Protein AF-A0A165P563-F1 (afdb_monomer)

pLDDT: mean 86.18, std 9.1, range [49.78, 94.19]

Foldseek 3Di:
DDPVVVVLVVVLVVLLVVLLVVLLVVCLVCVVDPVLVVLVVVLVVVLVVCVVVVVVSVNVSSVSSSVSSNVSNVVSNVVVVVVVVVVVVVVVVD

Structure (mmCIF, N/CA/C/O backbone):
data_AF-A0A165P563-F1
#
_entry.id   AF-A0A165P563-F1
#
loop_
_atom_site.group_PDB
_atom_site.id
_atom_site.type_symbol
_atom_site.label_atom_id
_atom_site.label_alt_id
_atom_site.label_comp_id
_atom_site.label_asym_id
_atom_site.label_entity_id
_atom_site.label_seq_id
_atom_site.pdbx_PDB_ins_code
_atom_site.Cartn_x
_atom_site.Cartn_y
_atom_site.Cartn_z
_atom_site.occupancy
_atom_site.B_iso_or_equiv
_atom_site.auth_seq_id
_atom_site.auth_comp_id
_atom_site.auth_asym_id
_atom_site.auth_atom_id
_atom_site.pdbx_PDB_model_num
ATOM 1 N N . MET A 1 1 ? 29.588 -2.756 -7.504 1.00 50.03 1 MET A N 1
ATOM 2 C CA . MET A 1 1 ? 28.143 -2.459 -7.406 1.00 50.03 1 MET A CA 1
ATOM 3 C C . MET A 1 1 ? 27.916 -1.176 -8.169 1.00 50.03 1 MET A C 1
ATOM 5 O O . MET A 1 1 ? 28.605 -0.197 -7.898 1.00 50.03 1 MET A O 1
ATOM 9 N N . SER A 1 2 ? 27.146 -1.252 -9.250 1.00 49.78 2 SER A N 1
ATOM 10 C CA . SER A 1 2 ? 27.127 -0.210 -10.282 1.00 49.78 2 SER A CA 1
ATOM 11 C C . SER A 1 2 ? 26.325 1.005 -9.807 1.00 49.78 2 SER A C 1
ATOM 13 O O . SER A 1 2 ? 25.353 0.866 -9.068 1.00 49.78 2 SER A O 1
ATOM 15 N N . SER A 1 3 ? 26.725 2.204 -10.226 1.00 65.06 3 SER A N 1
ATOM 16 C CA . SER A 1 3 ? 26.111 3.486 -9.844 1.00 65.06 3 SER A CA 1
ATOM 17 C C . SER A 1 3 ? 24.588 3.554 -10.053 1.00 65.06 3 SER A C 1
ATOM 19 O O . SER A 1 3 ? 23.923 4.327 -9.370 1.00 65.06 3 SER A O 1
ATOM 21 N N . MET A 1 4 ? 24.017 2.724 -10.933 1.00 61.88 4 MET A N 1
ATOM 22 C CA . MET A 1 4 ? 22.570 2.637 -11.162 1.00 61.88 4 MET A CA 1
ATOM 23 C C . MET A 1 4 ? 21.791 2.016 -9.993 1.00 61.88 4 MET A C 1
ATOM 25 O O . MET A 1 4 ? 20.704 2.492 -9.681 1.00 61.88 4 MET A O 1
ATOM 29 N N . GLU A 1 5 ? 22.328 1.000 -9.312 1.00 66.12 5 GLU A N 1
ATOM 30 C CA . GLU A 1 5 ? 21.622 0.297 -8.222 1.00 66.12 5 GLU A CA 1
ATOM 31 C C . GLU A 1 5 ? 21.455 1.191 -6.985 1.00 66.12 5 GLU A C 1
ATOM 33 O O . GLU A 1 5 ? 20.414 1.187 -6.327 1.00 66.12 5 GLU A O 1
ATOM 38 N N . PHE A 1 6 ? 22.471 2.010 -6.700 1.00 68.19 6 PHE A N 1
ATOM 39 C CA . PHE A 1 6 ? 22.466 2.951 -5.582 1.00 68.19 6 PHE A CA 1
ATOM 40 C C . PHE A 1 6 ? 21.459 4.090 -5.793 1.00 68.19 6 PHE A C 1
ATOM 42 O O . PHE A 1 6 ? 20.721 4.455 -4.878 1.00 68.19 6 PHE A O 1
ATOM 49 N N . VAL A 1 7 ? 21.376 4.610 -7.020 1.00 70.69 7 VAL A N 1
ATOM 50 C CA . VAL A 1 7 ? 20.378 5.618 -7.405 1.00 70.69 7 VAL A CA 1
ATOM 51 C C . VAL A 1 7 ? 18.965 5.033 -7.317 1.00 70.69 7 VAL A C 1
ATOM 53 O O . VAL A 1 7 ? 18.065 5.683 -6.789 1.00 70.69 7 VAL A O 1
ATOM 56 N N . LEU A 1 8 ? 18.774 3.781 -7.744 1.00 68.94 8 LEU A N 1
ATOM 57 C CA . LEU A 1 8 ? 17.485 3.093 -7.650 1.00 68.94 8 LEU A CA 1
ATOM 58 C C . LEU A 1 8 ? 17.024 2.920 -6.191 1.00 68.94 8 LEU A C 1
ATOM 60 O O . LEU A 1 8 ? 15.862 3.177 -5.877 1.00 68.94 8 LEU A O 1
ATOM 64 N N . MET A 1 9 ? 17.935 2.542 -5.285 1.00 68.56 9 MET A N 1
ATOM 65 C CA . MET A 1 9 ? 17.640 2.451 -3.847 1.00 68.56 9 MET A CA 1
ATOM 66 C C . MET A 1 9 ? 17.254 3.804 -3.236 1.00 68.56 9 MET A C 1
ATOM 68 O O . MET A 1 9 ? 16.326 3.865 -2.427 1.00 68.56 9 MET A O 1
ATOM 72 N N . LEU A 1 10 ? 17.924 4.885 -3.644 1.00 75.38 10 LEU A N 1
ATOM 73 C CA . LEU A 1 10 ? 17.618 6.247 -3.199 1.00 75.38 10 LEU A CA 1
ATOM 74 C C . LEU A 1 10 ? 16.206 6.697 -3.598 1.00 75.38 10 LEU A C 1
ATOM 76 O O . LEU A 1 10 ? 15.561 7.399 -2.823 1.00 75.38 10 LEU A O 1
ATOM 80 N N . TYR A 1 11 ? 15.704 6.269 -4.761 1.00 77.31 11 TYR A N 1
ATOM 81 C CA . TYR A 1 11 ? 14.329 6.553 -5.191 1.00 77.31 11 TYR A CA 1
ATOM 82 C C . TYR A 1 11 ? 13.289 5.607 -4.587 1.00 77.31 11 TYR A C 1
ATOM 84 O O . TYR A 1 11 ? 12.153 6.023 -4.352 1.00 77.31 11 TYR A O 1
ATOM 92 N N . LEU A 1 12 ? 13.656 4.358 -4.298 1.00 81.88 12 LEU A N 1
ATOM 93 C CA . LEU A 1 12 ? 12.733 3.361 -3.755 1.00 81.88 12 LEU A CA 1
ATOM 94 C C . LEU A 1 12 ? 12.173 3.785 -2.389 1.00 81.88 12 LEU A C 1
ATOM 96 O O . LEU A 1 12 ? 10.975 3.668 -2.141 1.00 81.88 12 LEU A O 1
ATOM 100 N N . LEU A 1 13 ? 13.029 4.300 -1.506 1.00 83.12 13 LEU A N 1
ATOM 101 C CA . LEU A 1 13 ? 12.650 4.657 -0.139 1.00 83.12 13 LEU A CA 1
ATOM 102 C C . LEU A 1 13 ? 11.566 5.759 -0.058 1.00 83.12 13 LEU A C 1
ATOM 104 O O . LEU A 1 13 ? 10.549 5.521 0.599 1.00 83.12 13 LEU A O 1
ATOM 108 N N . PRO A 1 14 ? 11.692 6.922 -0.734 1.00 86.31 14 PRO A N 1
ATOM 109 C CA . PRO A 1 14 ? 10.640 7.938 -0.735 1.00 86.31 14 PRO A CA 1
ATOM 110 C C . PRO A 1 14 ? 9.355 7.456 -1.421 1.00 86.31 14 PRO A C 1
ATOM 112 O O . PRO A 1 14 ? 8.267 7.746 -0.928 1.00 86.31 14 PRO A O 1
ATOM 115 N N . LEU A 1 15 ? 9.453 6.668 -2.498 1.00 86.62 15 LEU A N 1
ATOM 116 C CA . LEU A 1 15 ? 8.287 6.066 -3.157 1.00 86.62 15 LEU A CA 1
ATOM 117 C C . LEU A 1 15 ? 7.512 5.141 -2.212 1.00 86.62 15 LEU A C 1
ATOM 119 O O . LEU A 1 15 ? 6.291 5.262 -2.087 1.00 86.62 15 LEU A O 1
ATOM 123 N N . CYS A 1 16 ? 8.219 4.266 -1.497 1.00 88.44 16 CYS A N 1
ATOM 124 C CA . CYS A 1 16 ? 7.622 3.38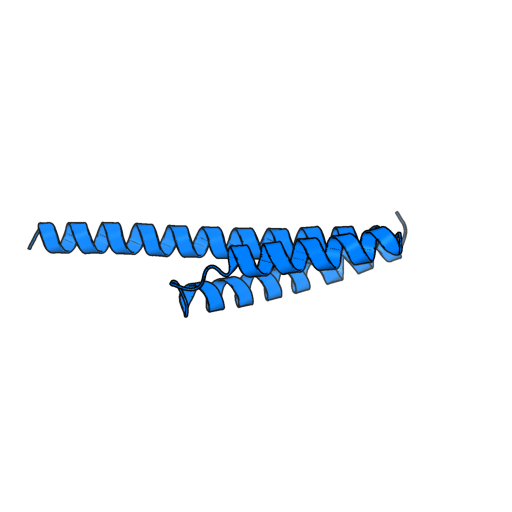1 -0.505 1.00 88.44 16 CYS A CA 1
ATOM 125 C C . CYS A 1 16 ? 6.965 4.162 0.639 1.00 88.44 16 CYS A C 1
ATOM 127 O O . CYS A 1 16 ? 5.872 3.781 1.055 1.00 88.44 16 CYS A O 1
ATOM 129 N N . LEU A 1 17 ? 7.586 5.246 1.122 1.00 89.81 17 LEU A N 1
ATOM 130 C CA . LEU A 1 17 ? 7.022 6.103 2.174 1.00 89.81 17 LEU A CA 1
ATOM 131 C C . LEU A 1 17 ? 5.742 6.812 1.722 1.00 89.81 17 LEU A C 1
ATOM 133 O O . LEU A 1 17 ? 4.761 6.832 2.466 1.00 89.81 17 LEU A O 1
ATOM 137 N N . ILE A 1 18 ? 5.724 7.355 0.503 1.00 90.69 18 ILE A N 1
ATOM 138 C CA . ILE A 1 18 ? 4.539 8.013 -0.061 1.00 90.69 18 ILE A CA 1
ATOM 139 C C . ILE A 1 18 ? 3.402 7.000 -0.212 1.00 90.69 18 ILE A C 1
ATOM 141 O O . ILE A 1 18 ? 2.294 7.251 0.263 1.00 90.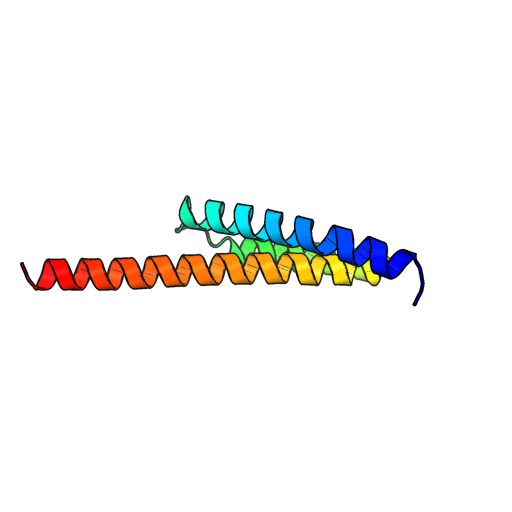69 18 ILE A O 1
ATOM 145 N N . ALA A 1 19 ? 3.670 5.838 -0.814 1.00 88.69 19 ALA A N 1
ATOM 146 C CA . ALA A 1 19 ? 2.665 4.790 -0.976 1.00 88.69 19 ALA A CA 1
ATOM 147 C C . ALA A 1 19 ? 2.134 4.295 0.378 1.00 88.69 19 ALA A C 1
ATOM 149 O O . ALA A 1 19 ? 0.924 4.120 0.538 1.00 88.69 19 ALA A O 1
ATOM 150 N N . PHE A 1 20 ? 3.019 4.141 1.367 1.00 92.12 20 PHE A N 1
ATOM 151 C CA . PHE A 1 20 ? 2.663 3.765 2.731 1.00 92.12 20 PHE A CA 1
ATOM 152 C C . PHE A 1 20 ? 1.722 4.795 3.371 1.00 92.12 20 PHE A C 1
ATOM 154 O O . PHE A 1 20 ? 0.652 4.425 3.858 1.00 92.12 20 PHE A O 1
ATOM 161 N N . LEU A 1 21 ? 2.080 6.082 3.340 1.00 92.94 21 LEU A N 1
ATOM 162 C CA . LEU A 1 21 ? 1.276 7.165 3.914 1.00 92.94 21 LEU A CA 1
ATOM 163 C C . LEU A 1 21 ? -0.078 7.302 3.215 1.00 9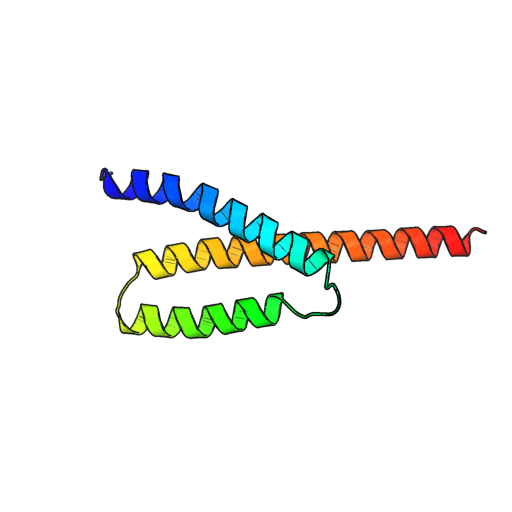2.94 21 LEU A C 1
ATOM 165 O O . LEU A 1 21 ? -1.111 7.297 3.881 1.00 92.94 21 LEU A O 1
ATOM 169 N N . VAL A 1 22 ? -0.092 7.374 1.882 1.00 92.88 22 VAL A N 1
ATOM 170 C CA . VAL A 1 22 ? -1.324 7.572 1.104 1.00 92.88 22 VAL A CA 1
ATOM 171 C C . VAL A 1 22 ? -2.285 6.400 1.298 1.00 92.88 22 VAL A C 1
ATOM 173 O O . VAL A 1 22 ? -3.459 6.620 1.596 1.00 92.88 22 VAL A O 1
ATOM 176 N N . CYS A 1 23 ? -1.806 5.156 1.200 1.00 92.62 23 CYS A N 1
ATOM 177 C CA . CYS A 1 23 ? -2.665 3.984 1.386 1.00 92.62 23 CYS A CA 1
ATOM 178 C C . CYS A 1 23 ? -3.165 3.862 2.830 1.00 92.62 23 CYS A C 1
ATOM 180 O O . CYS A 1 23 ? -4.323 3.503 3.043 1.00 92.62 23 CYS A O 1
ATOM 182 N N . GLY A 1 24 ? -2.327 4.203 3.814 1.00 89.31 24 GLY A N 1
ATOM 183 C CA . GLY A 1 24 ? -2.712 4.211 5.225 1.00 89.31 24 GLY A CA 1
ATOM 184 C C . GLY A 1 24 ? -3.800 5.241 5.521 1.00 89.31 24 GLY A C 1
ATOM 185 O O . GLY A 1 24 ? -4.829 4.905 6.107 1.00 89.31 24 GLY A O 1
ATOM 186 N N . VAL A 1 25 ? -3.622 6.478 5.048 1.00 91.88 25 VAL A N 1
ATOM 187 C CA . VAL A 1 25 ? -4.613 7.556 5.201 1.00 91.88 25 VAL A CA 1
ATOM 188 C C . VAL A 1 25 ? -5.920 7.200 4.496 1.00 91.88 25 VAL A C 1
ATOM 190 O O . VAL A 1 25 ? -6.990 7.343 5.086 1.00 91.88 25 VAL A O 1
ATOM 193 N N . LEU A 1 26 ? -5.861 6.674 3.269 1.00 92.38 26 LEU A N 1
ATOM 194 C CA . LEU A 1 26 ? -7.059 6.238 2.549 1.00 92.38 26 LEU A CA 1
ATOM 195 C C . LEU A 1 26 ? -7.792 5.110 3.282 1.00 92.38 26 LEU A C 1
ATOM 197 O O . LEU A 1 26 ? -9.018 5.153 3.386 1.00 92.38 26 LEU A O 1
ATOM 201 N N . GLN A 1 27 ? -7.069 4.133 3.834 1.00 92.31 27 GLN A N 1
ATOM 202 C CA . GLN A 1 27 ? -7.678 3.049 4.609 1.00 92.31 27 GLN A CA 1
ATOM 203 C C . GLN A 1 27 ? -8.293 3.546 5.919 1.00 92.31 27 GLN A C 1
ATOM 205 O O . GLN A 1 27 ? -9.315 3.010 6.352 1.00 92.31 27 GLN A O 1
ATOM 210 N N . TYR A 1 28 ? -7.691 4.562 6.538 1.00 91.00 28 TYR A N 1
ATOM 211 C CA . TYR A 1 28 ? -8.215 5.191 7.745 1.00 91.00 28 TYR A CA 1
ATOM 212 C C . TYR A 1 28 ? -9.503 5.977 7.464 1.00 91.00 28 TYR A C 1
ATOM 214 O O . TYR A 1 28 ? -10.482 5.820 8.190 1.00 91.00 28 TYR A O 1
ATOM 222 N N . LEU A 1 29 ? -9.529 6.768 6.385 1.00 91.31 29 LEU A N 1
ATOM 223 C CA . LEU A 1 29 ? -10.701 7.552 5.973 1.00 91.31 29 LEU A CA 1
ATOM 224 C C . LEU A 1 29 ? -11.847 6.670 5.461 1.00 91.31 29 LEU A C 1
ATOM 226 O O . LEU A 1 29 ? -13.016 6.949 5.729 1.00 91.31 29 LEU A O 1
ATOM 230 N N . PHE A 1 30 ? -11.527 5.584 4.756 1.00 90.00 30 PHE A N 1
ATOM 231 C CA . PHE A 1 30 ? -12.509 4.684 4.151 1.00 90.00 30 PHE A CA 1
ATOM 232 C C . PHE A 1 30 ? -12.354 3.239 4.651 1.00 90.00 30 PHE A C 1
ATOM 234 O O . PHE A 1 30 ? -12.099 2.324 3.863 1.00 90.00 30 PHE A O 1
ATOM 241 N N . PRO A 1 31 ? -12.598 2.968 5.947 1.00 83.56 31 PRO A N 1
ATOM 242 C CA . PRO A 1 31 ? -12.330 1.664 6.555 1.00 83.56 31 PRO A CA 1
ATOM 243 C C . PRO A 1 31 ? -13.248 0.543 6.047 1.00 83.56 31 PRO A C 1
ATOM 245 O O . PRO A 1 31 ? -12.987 -0.630 6.301 1.00 83.56 31 PRO A O 1
ATOM 248 N N . ARG A 1 32 ? -14.342 0.882 5.351 1.00 84.56 32 ARG A N 1
ATOM 249 C CA . ARG A 1 32 ? -15.243 -0.097 4.720 1.00 84.56 32 ARG A CA 1
ATOM 250 C C . ARG A 1 32 ? -14.750 -0.572 3.353 1.00 84.56 32 ARG A C 1
ATOM 252 O O . ARG A 1 32 ? -15.178 -1.633 2.903 1.00 84.56 32 ARG A O 1
ATOM 259 N N . ILE A 1 33 ? -13.880 0.191 2.690 1.00 88.19 33 ILE A N 1
ATOM 260 C CA . ILE A 1 33 ? -13.353 -0.181 1.378 1.00 88.19 33 ILE A CA 1
ATOM 261 C C . ILE A 1 33 ? -12.244 -1.213 1.582 1.00 88.19 33 ILE A C 1
ATOM 263 O O . ILE A 1 33 ? -11.322 -1.023 2.376 1.00 88.19 33 ILE A O 1
ATOM 267 N N . LYS A 1 34 ? -12.323 -2.319 0.838 1.00 87.81 34 LYS A N 1
ATOM 268 C CA . LYS A 1 34 ? -11.301 -3.372 0.821 1.00 87.81 34 LYS A CA 1
ATOM 269 C C . LYS A 1 34 ? -10.111 -2.940 -0.050 1.00 87.81 34 LYS A C 1
ATOM 271 O O . LYS A 1 34 ? -9.849 -3.568 -1.074 1.00 87.81 34 LYS A O 1
ATOM 276 N N . LEU A 1 35 ? -9.408 -1.863 0.324 1.00 88.56 35 LEU A N 1
ATOM 277 C CA . LEU A 1 35 ? -8.286 -1.311 -0.463 1.00 88.56 35 LEU A CA 1
ATOM 278 C C . LEU A 1 35 ? -7.190 -2.348 -0.722 1.00 88.56 35 LEU A C 1
ATOM 280 O O . LEU A 1 35 ? -6.611 -2.358 -1.803 1.00 88.56 35 LEU A O 1
ATOM 284 N N . TYR A 1 36 ? -6.967 -3.274 0.213 1.00 89.62 36 TYR A N 1
ATOM 285 C CA . TYR A 1 36 ? -6.032 -4.386 0.027 1.00 89.62 36 TYR A CA 1
ATOM 286 C C . TYR A 1 36 ? -6.379 -5.264 -1.192 1.00 89.62 36 TYR A C 1
ATOM 288 O O . TYR A 1 36 ? -5.474 -5.715 -1.887 1.00 89.62 36 TYR A O 1
ATOM 296 N N . LEU A 1 37 ? -7.668 -5.478 -1.502 1.00 90.94 37 LEU A N 1
ATOM 297 C CA . LEU A 1 37 ? -8.080 -6.225 -2.700 1.00 90.94 37 LEU A CA 1
ATOM 298 C C . LEU A 1 37 ? -7.843 -5.419 -3.974 1.00 90.94 37 LEU A C 1
ATOM 300 O O . LEU A 1 37 ? -7.449 -5.989 -4.986 1.00 90.94 37 LEU A O 1
ATOM 304 N N . ILE A 1 38 ? -8.073 -4.106 -3.921 1.00 91.38 38 ILE A N 1
ATOM 305 C CA . ILE A 1 38 ? -7.846 -3.212 -5.062 1.00 91.38 38 ILE A CA 1
ATOM 306 C C . ILE A 1 38 ? -6.354 -3.193 -5.40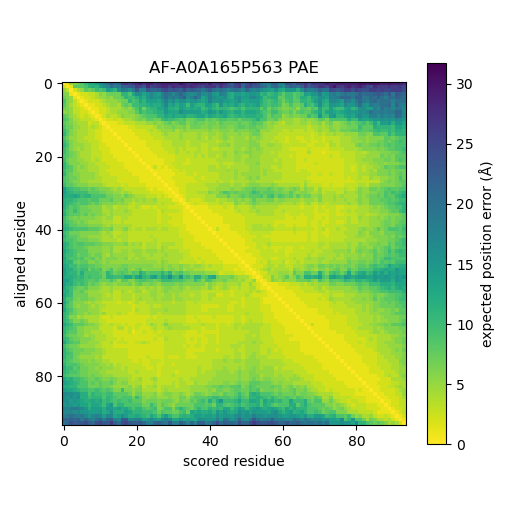5 1.00 91.38 38 ILE A C 1
ATOM 308 O O . ILE A 1 38 ? -5.987 -3.399 -6.558 1.00 91.38 38 ILE A O 1
ATOM 312 N N . ILE A 1 39 ? -5.492 -3.025 -4.398 1.00 91.56 39 ILE A N 1
ATOM 313 C CA . ILE A 1 39 ? -4.034 -3.035 -4.573 1.00 91.56 39 ILE A CA 1
ATOM 314 C C . ILE A 1 39 ? -3.558 -4.393 -5.079 1.00 91.56 39 ILE A C 1
ATOM 316 O O . ILE A 1 39 ? -2.761 -4.433 -6.010 1.00 91.56 39 ILE A O 1
ATOM 320 N N . LEU A 1 40 ? -4.074 -5.496 -4.530 1.00 91.44 40 LEU A N 1
ATOM 321 C CA . LEU A 1 40 ? -3.732 -6.836 -5.005 1.00 91.44 40 LEU A CA 1
ATOM 322 C C . LEU A 1 40 ? -4.148 -7.043 -6.470 1.00 91.44 40 LEU A C 1
ATOM 324 O O . LEU A 1 40 ? -3.367 -7.573 -7.257 1.00 91.44 40 LEU A O 1
ATOM 328 N N . GLY A 1 41 ? -5.343 -6.589 -6.857 1.00 91.75 41 GL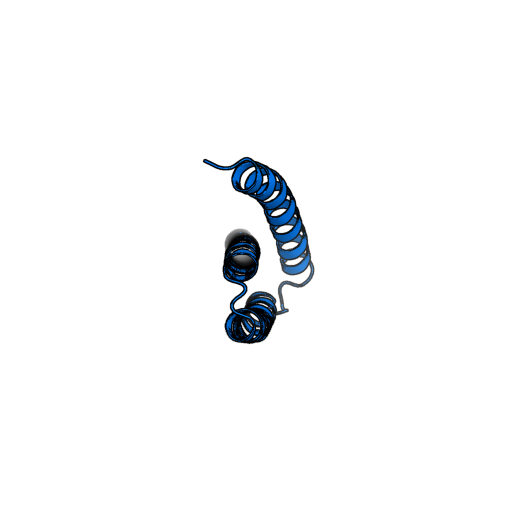Y A N 1
ATOM 329 C CA . GLY A 1 41 ? -5.819 -6.653 -8.239 1.00 91.75 41 GLY A CA 1
ATOM 330 C C . GLY A 1 41 ? -4.935 -5.853 -9.196 1.00 91.75 41 GLY A C 1
ATOM 331 O O . GLY A 1 41 ? -4.472 -6.389 -10.203 1.00 91.75 41 GLY A O 1
ATOM 332 N N . CYS A 1 42 ? -4.629 -4.599 -8.849 1.00 92.50 42 CYS A N 1
ATOM 333 C CA . CYS A 1 42 ? -3.707 -3.764 -9.619 1.00 92.50 42 CYS A CA 1
ATOM 334 C C . CYS A 1 42 ? -2.313 -4.398 -9.710 1.00 92.50 42 CYS A C 1
ATOM 336 O O . CYS A 1 42 ? -1.725 -4.430 -10.789 1.00 92.50 42 CYS A O 1
ATOM 338 N N . TYR A 1 43 ? -1.805 -4.951 -8.608 1.00 92.69 43 TYR A N 1
ATOM 339 C CA . TYR A 1 43 ? -0.510 -5.620 -8.572 1.00 92.69 43 TYR A CA 1
ATOM 340 C C . TYR A 1 43 ? -0.457 -6.805 -9.538 1.00 92.69 43 TYR A C 1
ATOM 342 O O . TYR A 1 43 ? 0.483 -6.896 -10.319 1.00 92.69 43 TYR A O 1
ATOM 350 N N . VAL A 1 44 ? -1.471 -7.676 -9.553 1.00 93.75 44 VAL A N 1
ATOM 351 C CA . VAL A 1 44 ? -1.505 -8.835 -10.462 1.00 93.75 44 VAL A CA 1
ATOM 352 C C . VAL A 1 44 ? -1.525 -8.393 -11.928 1.00 93.75 44 VAL A C 1
ATOM 354 O O . VAL A 1 44 ? -0.744 -8.910 -12.726 1.00 93.75 44 VAL A O 1
ATOM 357 N N . ILE A 1 45 ? -2.362 -7.412 -12.284 1.00 93.50 45 ILE A N 1
ATOM 358 C CA . ILE A 1 45 ? -2.477 -6.919 -13.668 1.00 93.50 45 ILE A CA 1
ATOM 359 C C . ILE A 1 45 ? -1.155 -6.302 -14.140 1.00 93.50 45 ILE A C 1
ATOM 361 O O . ILE A 1 45 ? -0.656 -6.643 -15.215 1.00 93.50 45 ILE A O 1
ATOM 365 N N . VAL A 1 46 ? -0.562 -5.417 -13.333 1.00 91.56 46 VAL A N 1
ATOM 366 C CA . VAL A 1 46 ? 0.694 -4.742 -13.690 1.00 91.56 46 VAL A CA 1
ATOM 367 C C . VAL A 1 46 ? 1.864 -5.732 -13.678 1.00 91.56 46 VAL A C 1
ATOM 369 O O . VAL A 1 46 ? 2.717 -5.679 -14.559 1.00 91.56 46 VAL A O 1
ATOM 372 N N . SER A 1 47 ? 1.877 -6.690 -12.748 1.00 90.00 47 SER A N 1
ATOM 373 C CA . SER A 1 47 ? 2.885 -7.753 -12.681 1.00 90.00 47 SER A CA 1
ATOM 374 C C . SER A 1 47 ? 2.883 -8.617 -13.946 1.00 90.00 47 SER A C 1
ATOM 376 O O . SER A 1 47 ? 3.942 -8.835 -14.531 1.00 90.00 47 SER A O 1
ATOM 378 N N . LEU A 1 48 ? 1.707 -9.028 -14.441 1.00 90.25 48 LEU A N 1
ATOM 379 C CA . LEU A 1 48 ? 1.587 -9.775 -15.702 1.00 90.25 48 LEU A CA 1
ATOM 380 C C . LEU A 1 48 ? 2.114 -8.973 -16.902 1.00 90.25 48 LEU A C 1
ATOM 382 O O . LEU A 1 48 ? 2.819 -9.520 -17.752 1.00 90.25 48 LEU A O 1
ATOM 386 N N . TYR A 1 49 ? 1.817 -7.673 -16.954 1.00 90.25 49 TYR A N 1
ATOM 387 C CA . TYR A 1 49 ? 2.309 -6.788 -18.011 1.00 90.25 49 TYR A CA 1
ATOM 388 C C . TYR A 1 49 ? 3.841 -6.644 -17.993 1.00 90.25 49 TYR A C 1
ATOM 390 O O . TYR A 1 49 ? 4.493 -6.756 -19.035 1.00 90.25 49 TYR A O 1
ATOM 398 N N . LEU A 1 50 ? 4.428 -6.430 -16.812 1.00 88.50 50 LEU A N 1
ATOM 399 C CA . LEU A 1 50 ? 5.878 -6.283 -16.652 1.00 88.50 50 LEU A CA 1
ATOM 400 C C . LEU A 1 50 ? 6.622 -7.592 -16.926 1.00 88.50 50 LEU A C 1
ATOM 402 O O . LEU A 1 50 ? 7.698 -7.570 -17.530 1.00 88.50 50 LEU A O 1
ATOM 406 N N . TRP A 1 51 ? 6.024 -8.727 -16.559 1.00 84.00 51 TRP A N 1
ATOM 407 C CA . TRP A 1 51 ? 6.559 -10.046 -16.884 1.00 84.00 51 TRP A CA 1
ATOM 408 C C . TRP A 1 51 ? 6.599 -10.267 -18.398 1.00 84.00 51 TRP A C 1
ATOM 410 O O . TRP A 1 51 ? 7.632 -10.672 -18.929 1.00 84.00 51 TRP A O 1
ATOM 420 N N . TYR A 1 52 ? 5.519 -9.935 -19.116 1.00 86.75 52 TYR A N 1
ATOM 421 C CA . TYR A 1 52 ? 5.474 -10.041 -20.580 1.00 86.75 52 TYR A CA 1
ATOM 422 C C . TYR A 1 52 ? 6.574 -9.210 -21.262 1.00 86.75 52 TYR A C 1
ATOM 424 O O . TYR A 1 52 ? 7.170 -9.640 -22.248 1.00 86.75 52 TYR A O 1
ATOM 432 N N . ARG A 1 53 ? 6.894 -8.033 -20.711 1.00 84.81 53 ARG A N 1
ATOM 433 C CA . ARG A 1 53 ? 7.971 -7.155 -21.199 1.00 84.81 53 ARG A CA 1
ATOM 434 C C . ARG A 1 53 ? 9.374 -7.545 -20.713 1.00 84.81 53 ARG A C 1
ATOM 436 O O . ARG A 1 53 ? 10.338 -6.942 -21.174 1.00 84.81 53 ARG A O 1
ATOM 443 N N . SER A 1 54 ? 9.507 -8.538 -19.827 1.00 84.31 54 SER A N 1
ATOM 444 C CA . SER A 1 54 ? 10.773 -8.937 -19.181 1.00 84.31 54 SER A CA 1
ATOM 445 C C . SER A 1 54 ? 11.457 -7.810 -18.385 1.00 84.31 54 SER A C 1
ATOM 447 O O . SER A 1 54 ? 12.680 -7.773 -18.250 1.00 84.31 54 SER A O 1
ATOM 449 N N . TRP A 1 55 ? 10.675 -6.878 -17.834 1.00 86.56 55 TRP A N 1
ATOM 450 C CA . TRP A 1 55 ? 11.178 -5.745 -17.047 1.00 86.56 55 TRP A CA 1
ATOM 451 C C . TRP A 1 55 ? 11.302 -6.120 -15.564 1.00 86.56 55 TRP A C 1
ATOM 453 O O . TRP A 1 55 ? 10.466 -5.772 -14.731 1.00 86.56 55 TRP A O 1
ATOM 463 N N . ILE A 1 56 ? 12.357 -6.874 -15.235 1.00 82.00 56 ILE A N 1
ATOM 464 C CA . ILE A 1 56 ? 12.570 -7.449 -13.893 1.00 82.00 56 ILE A CA 1
A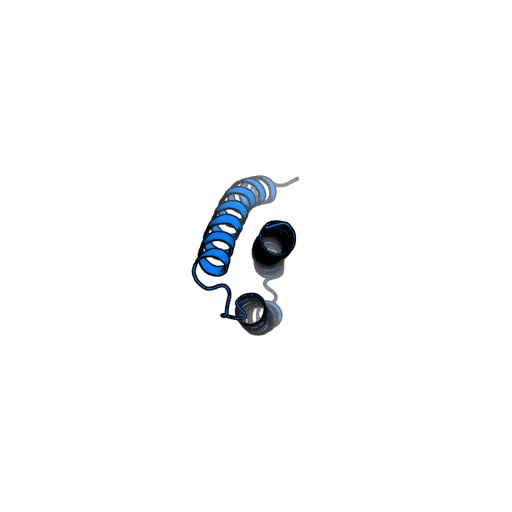TOM 465 C C . ILE A 1 56 ? 12.803 -6.383 -12.805 1.00 82.00 56 ILE A C 1
ATOM 467 O O . ILE A 1 56 ? 12.392 -6.553 -11.656 1.00 82.00 56 ILE A O 1
ATOM 471 N N . VAL A 1 57 ? 13.445 -5.266 -13.166 1.00 80.44 57 VAL A N 1
ATOM 472 C CA . VAL A 1 57 ? 13.766 -4.173 -12.236 1.00 80.44 57 VAL A CA 1
ATOM 473 C C . VAL A 1 57 ? 12.486 -3.451 -11.818 1.00 80.44 57 VAL A C 1
ATOM 475 O O . VAL A 1 57 ? 12.214 -3.338 -10.624 1.00 80.44 57 VAL A O 1
ATOM 478 N N . ASP A 1 58 ? 11.647 -3.061 -12.779 1.00 83.12 58 ASP A N 1
ATOM 479 C CA . ASP A 1 58 ? 10.350 -2.423 -12.520 1.00 83.12 58 ASP A CA 1
ATOM 480 C C . ASP A 1 58 ? 9.392 -3.339 -11.756 1.00 83.12 58 ASP A C 1
ATOM 482 O O . ASP A 1 58 ? 8.672 -2.891 -10.862 1.00 83.12 58 ASP A O 1
ATOM 486 N N . TRP A 1 59 ? 9.418 -4.641 -12.053 1.00 86.88 59 TRP A N 1
ATOM 487 C CA . TRP A 1 59 ? 8.640 -5.632 -11.312 1.00 86.88 59 TRP A CA 1
ATOM 488 C C . TRP A 1 59 ? 9.059 -5.710 -9.836 1.00 86.88 59 TRP A C 1
ATOM 490 O O . TRP A 1 59 ? 8.215 -5.773 -8.936 1.00 86.88 59 TRP A O 1
ATOM 500 N N . THR A 1 60 ? 10.365 -5.643 -9.573 1.00 84.69 60 THR A N 1
ATOM 501 C CA . THR A 1 60 ? 10.906 -5.632 -8.208 1.00 84.69 60 THR A CA 1
ATOM 502 C C . THR A 1 60 ? 10.491 -4.355 -7.471 1.00 84.69 60 THR A C 1
ATOM 504 O O . THR A 1 60 ? 9.999 -4.434 -6.344 1.00 84.69 60 THR A O 1
ATOM 507 N N . LEU A 1 61 ? 10.607 -3.187 -8.117 1.00 85.44 61 LEU A N 1
ATOM 508 C CA . LEU A 1 61 ? 10.156 -1.902 -7.565 1.00 85.44 61 LEU A CA 1
ATOM 509 C C . LEU A 1 61 ? 8.662 -1.938 -7.207 1.00 85.44 61 LEU A C 1
ATOM 511 O O . LEU A 1 61 ? 8.282 -1.579 -6.090 1.00 85.44 61 LEU A O 1
ATOM 515 N N . LEU A 1 62 ? 7.824 -2.432 -8.123 1.00 88.69 62 LEU A N 1
ATOM 516 C CA . LEU A 1 62 ? 6.386 -2.586 -7.908 1.00 88.69 62 LEU A CA 1
ATOM 517 C C . LEU A 1 62 ? 6.087 -3.484 -6.701 1.00 88.69 62 LEU A C 1
ATOM 519 O O . LEU A 1 62 ? 5.220 -3.156 -5.894 1.00 88.69 62 LEU A O 1
ATOM 523 N N . SER A 1 63 ? 6.813 -4.594 -6.563 1.00 89.81 63 SER A N 1
ATOM 524 C CA . SER A 1 63 ? 6.646 -5.548 -5.460 1.00 89.81 63 SER A CA 1
ATOM 525 C C . SER A 1 63 ? 6.949 -4.919 -4.100 1.00 89.81 63 SER A C 1
ATOM 527 O O . SER A 1 63 ? 6.178 -5.097 -3.155 1.00 89.81 63 SER A O 1
ATOM 529 N N . PHE A 1 64 ? 8.023 -4.131 -3.998 1.00 90.31 64 PHE A N 1
ATOM 530 C CA . PHE A 1 64 ? 8.360 -3.412 -2.766 1.00 90.31 64 PHE A CA 1
ATOM 531 C C . PHE A 1 64 ? 7.312 -2.353 -2.404 1.00 90.31 64 PHE A C 1
ATOM 533 O O . PHE A 1 64 ? 6.883 -2.289 -1.249 1.00 90.31 64 PHE A O 1
ATOM 540 N N . VAL A 1 65 ? 6.861 -1.562 -3.381 1.00 91.31 65 VAL A N 1
ATOM 541 C CA . VAL A 1 65 ? 5.854 -0.509 -3.168 1.00 91.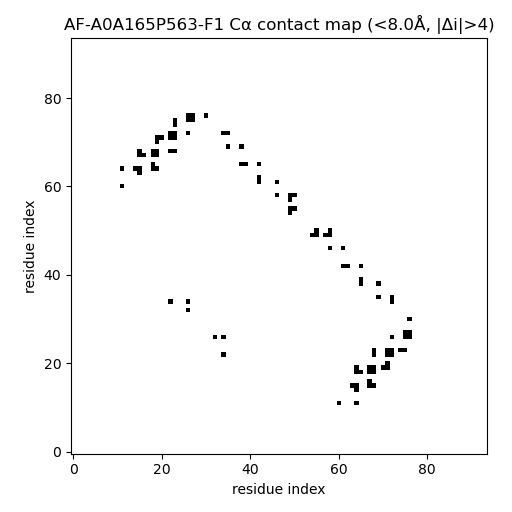31 65 VAL A CA 1
ATOM 542 C C . VAL A 1 65 ? 4.488 -1.104 -2.807 1.00 91.31 65 VAL A C 1
ATOM 544 O O . VAL A 1 65 ? 3.822 -0.633 -1.885 1.00 91.31 65 VAL A O 1
ATOM 547 N N . ALA A 1 66 ? 4.068 -2.172 -3.488 1.00 91.81 66 ALA A N 1
ATOM 548 C CA . ALA A 1 66 ? 2.834 -2.881 -3.158 1.00 91.81 66 ALA A CA 1
ATOM 549 C C . ALA A 1 66 ? 2.918 -3.522 -1.764 1.00 91.81 66 ALA A C 1
ATOM 551 O O . ALA A 1 66 ? 1.967 -3.442 -0.984 1.00 91.81 66 ALA A O 1
ATOM 552 N N . GLY A 1 67 ? 4.071 -4.104 -1.420 1.00 92.19 67 GLY A N 1
ATOM 553 C CA . GLY A 1 67 ? 4.335 -4.662 -0.098 1.00 92.19 67 GLY A CA 1
ATOM 554 C C . GLY A 1 67 ? 4.217 -3.619 1.014 1.00 92.19 67 GLY A C 1
ATOM 555 O O . GLY A 1 67 ? 3.505 -3.849 1.994 1.00 92.19 67 GLY A O 1
ATOM 556 N N . SER A 1 68 ? 4.842 -2.447 0.858 1.00 93.31 68 SER A N 1
ATOM 557 C CA . SER A 1 68 ? 4.755 -1.378 1.862 1.00 93.31 68 SER A CA 1
ATOM 558 C C . SER A 1 68 ? 3.324 -0.850 2.023 1.00 93.31 68 SER A C 1
ATOM 560 O O . SER A 1 68 ? 2.862 -0.662 3.152 1.00 93.31 68 SER A O 1
ATOM 562 N N . ALA A 1 69 ? 2.582 -0.691 0.924 1.00 92.19 69 ALA A N 1
ATOM 563 C CA . ALA A 1 69 ? 1.176 -0.290 0.956 1.00 92.19 69 ALA A CA 1
ATOM 564 C C . ALA A 1 69 ? 0.296 -1.308 1.707 1.00 92.19 69 ALA A C 1
ATOM 566 O O . ALA A 1 69 ? -0.533 -0.923 2.536 1.00 92.19 69 ALA A O 1
ATOM 567 N N . MET A 1 70 ? 0.511 -2.606 1.474 1.00 92.94 70 MET A N 1
ATOM 568 C CA . MET A 1 70 ? -0.203 -3.683 2.170 1.00 92.94 70 MET A CA 1
ATOM 569 C C . MET A 1 70 ? 0.094 -3.696 3.675 1.00 92.94 70 MET A C 1
ATOM 571 O O . MET A 1 70 ? -0.831 -3.859 4.474 1.00 92.94 70 MET A O 1
ATOM 575 N N . ILE A 1 71 ? 1.352 -3.470 4.074 1.00 94.19 71 ILE A N 1
ATOM 576 C CA . ILE A 1 71 ? 1.739 -3.353 5.490 1.00 94.19 71 ILE A CA 1
ATOM 577 C C . ILE A 1 71 ? 1.036 -2.156 6.142 1.00 94.19 71 ILE A C 1
ATOM 579 O O . ILE A 1 71 ? 0.483 -2.297 7.233 1.00 94.19 71 ILE A O 1
ATOM 583 N N . SER A 1 72 ? 1.000 -1.003 5.469 1.00 93.56 72 SER A N 1
ATOM 584 C CA . SER A 1 72 ? 0.301 0.191 5.965 1.00 93.56 72 SER A CA 1
ATOM 585 C C . SER A 1 72 ? -1.184 -0.078 6.222 1.00 93.56 72 SER A C 1
ATOM 587 O O . SER A 1 72 ? -1.706 0.194 7.305 1.00 93.56 72 SER A O 1
ATOM 589 N N . ILE A 1 73 ? -1.859 -0.706 5.257 1.00 92.31 73 ILE A N 1
ATOM 590 C CA . ILE A 1 73 ? -3.275 -1.070 5.371 1.00 92.31 73 ILE A CA 1
ATOM 591 C C . ILE A 1 73 ? -3.503 -2.049 6.526 1.00 92.31 73 ILE A C 1
ATOM 593 O O . ILE A 1 73 ? -4.439 -1.869 7.308 1.00 92.31 73 ILE A O 1
ATOM 597 N N . ALA A 1 74 ? -2.641 -3.057 6.674 1.00 91.56 74 ALA A N 1
ATOM 598 C CA . ALA A 1 74 ? -2.721 -4.013 7.773 1.00 91.56 74 ALA A CA 1
ATOM 599 C C . ALA A 1 74 ? -2.569 -3.335 9.146 1.00 91.56 74 ALA A C 1
ATOM 601 O O . ALA A 1 74 ? -3.360 -3.615 10.050 1.00 91.56 74 ALA A O 1
ATOM 602 N N . LEU A 1 75 ? -1.614 -2.409 9.289 1.00 94.06 75 LEU A N 1
ATOM 603 C CA . LEU A 1 75 ? -1.402 -1.640 10.519 1.00 94.06 75 LEU A CA 1
ATOM 604 C C . LEU A 1 75 ? -2.622 -0.787 10.876 1.00 94.06 75 LEU A C 1
ATOM 606 O O . LEU A 1 75 ? -3.071 -0.812 12.022 1.00 94.06 75 LEU A O 1
ATOM 610 N N . VAL A 1 76 ? -3.207 -0.088 9.900 1.00 92.75 76 VAL A N 1
ATOM 611 C CA . VAL A 1 76 ? -4.410 0.732 10.120 1.00 92.75 76 VAL A CA 1
ATOM 612 C C . VAL A 1 76 ? -5.612 -0.135 10.496 1.00 92.75 76 VAL A C 1
ATOM 614 O O . VAL A 1 76 ? -6.339 0.194 11.434 1.00 92.75 76 VAL A O 1
ATOM 617 N N . MET A 1 77 ? -5.818 -1.271 9.825 1.00 89.38 77 MET A N 1
ATOM 618 C CA . MET A 1 77 ? -6.897 -2.201 10.183 1.00 89.38 77 MET A CA 1
ATOM 619 C C . MET A 1 77 ? -6.728 -2.750 11.603 1.00 89.38 77 MET A C 1
ATOM 621 O O . MET A 1 77 ? -7.712 -2.851 12.343 1.00 89.38 77 MET A O 1
ATOM 625 N N . LEU A 1 78 ? -5.496 -3.076 12.000 1.00 92.06 78 LEU A N 1
ATOM 626 C CA . LEU A 1 78 ? -5.189 -3.536 13.352 1.00 92.06 78 LEU A CA 1
ATOM 627 C C . LEU A 1 78 ? -5.460 -2.436 14.381 1.00 92.06 78 LEU A C 1
ATOM 629 O O . LEU A 1 78 ? -6.155 -2.692 15.364 1.00 92.06 78 LEU A O 1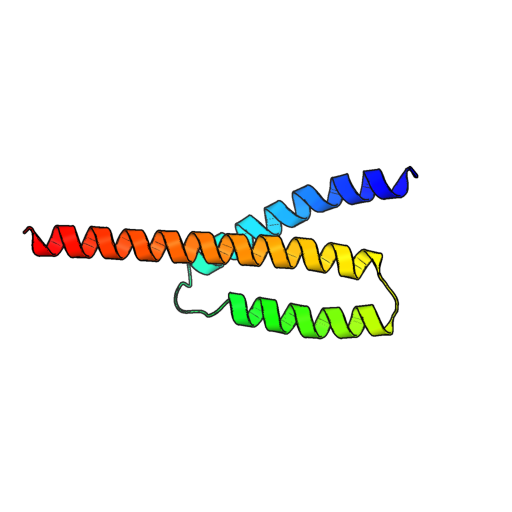
ATOM 633 N N . TYR A 1 79 ? -4.996 -1.213 14.124 1.00 92.25 79 TYR A N 1
ATOM 634 C CA . TYR A 1 79 ? -5.243 -0.054 14.980 1.00 92.25 79 TYR A CA 1
ATOM 635 C C . TYR A 1 79 ? -6.744 0.195 15.184 1.00 92.25 79 TYR A C 1
ATOM 637 O O . TYR A 1 79 ? -7.217 0.253 16.319 1.00 92.25 79 TYR A O 1
ATOM 645 N N . MET A 1 80 ? -7.521 0.233 14.098 1.00 88.50 80 MET A N 1
ATOM 646 C CA . MET A 1 80 ? -8.974 0.431 14.159 1.00 88.50 80 MET A CA 1
ATOM 647 C C . MET A 1 80 ? -9.686 -0.698 14.913 1.00 88.50 80 MET A C 1
ATOM 649 O O . MET A 1 80 ? -10.668 -0.456 15.617 1.00 88.50 80 MET A O 1
ATOM 653 N N . LYS A 1 81 ? -9.204 -1.941 14.789 1.00 89.75 81 LYS A N 1
ATOM 654 C CA . LYS A 1 81 ? -9.750 -3.083 15.532 1.00 89.75 81 LYS A CA 1
ATOM 655 C C . LYS A 1 81 ? -9.479 -2.950 17.029 1.00 89.75 81 LYS A C 1
ATOM 657 O O . LYS A 1 81 ? -10.396 -3.154 17.820 1.00 89.75 81 LYS A O 1
ATOM 662 N N . VAL A 1 82 ? -8.252 -2.598 17.413 1.00 92.12 82 VAL A N 1
ATOM 663 C CA . VAL A 1 82 ? -7.875 -2.370 18.818 1.00 92.12 82 VAL A CA 1
ATOM 664 C C . VAL A 1 82 ? -8.692 -1.231 19.418 1.00 92.12 82 VAL A C 1
ATOM 666 O O . VAL A 1 82 ? -9.251 -1.398 20.500 1.00 92.12 82 VAL A O 1
ATOM 669 N N . TYR A 1 83 ? -8.845 -0.128 18.686 1.00 89.56 83 TYR A N 1
ATOM 670 C CA . TYR A 1 83 ? -9.638 1.018 19.122 1.00 89.56 83 TYR A CA 1
ATOM 671 C C . TYR A 1 83 ? -11.092 0.632 19.432 1.00 89.56 83 TYR A C 1
ATOM 673 O O . TYR A 1 83 ? -11.580 0.899 20.526 1.00 89.56 83 TYR A O 1
ATOM 681 N N . ARG A 1 84 ? -11.761 -0.100 18.530 1.00 88.69 84 ARG A N 1
ATOM 682 C CA . ARG A 1 84 ? -13.143 -0.564 18.760 1.00 88.69 84 ARG A CA 1
ATOM 683 C C . ARG A 1 84 ? -13.266 -1.530 19.938 1.00 88.69 84 ARG A C 1
ATOM 685 O O . ARG A 1 84 ? -14.282 -1.524 20.624 1.00 88.69 84 ARG A O 1
ATO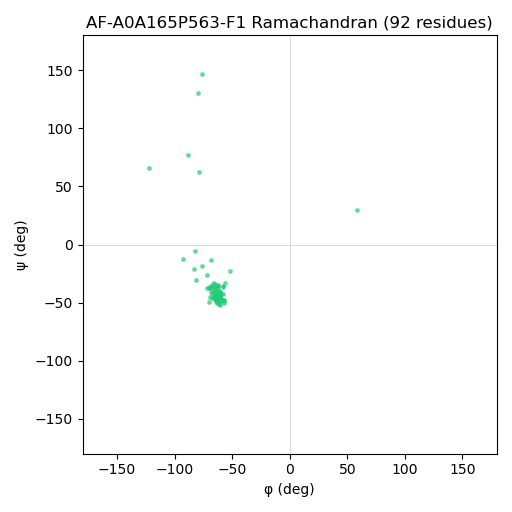M 692 N N . MET A 1 85 ? -12.264 -2.383 20.167 1.00 90.38 85 MET A N 1
ATOM 693 C CA . MET A 1 85 ? -12.263 -3.277 21.332 1.00 90.38 85 MET A CA 1
ATOM 694 C C . MET A 1 85 ? -12.139 -2.487 22.639 1.00 90.38 85 MET A C 1
ATOM 696 O O . MET A 1 85 ? -12.837 -2.800 23.602 1.00 90.38 85 MET A O 1
ATOM 700 N N . ALA A 1 86 ? -11.288 -1.458 22.665 1.00 90.19 86 ALA A N 1
ATOM 701 C CA . ALA A 1 86 ? -11.137 -0.578 23.819 1.00 90.19 86 ALA A CA 1
ATOM 702 C C . ALA A 1 86 ? -12.419 0.225 24.092 1.00 90.19 86 ALA A C 1
ATOM 704 O O . ALA A 1 86 ? -12.877 0.272 25.231 1.00 90.19 86 ALA A O 1
ATOM 705 N N . GLU A 1 87 ? -13.035 0.779 23.046 1.00 89.88 87 GLU A N 1
ATOM 706 C CA . GLU A 1 87 ? -14.299 1.517 23.136 1.00 89.88 87 GLU A CA 1
ATOM 707 C C . GLU A 1 87 ? -15.439 0.629 23.652 1.00 89.88 87 GLU A C 1
ATOM 709 O O . GLU A 1 87 ? -16.165 1.012 24.567 1.00 89.88 87 GLU A O 1
ATOM 714 N N . LYS A 1 88 ? -15.555 -0.603 23.138 1.00 88.00 88 LYS A N 1
ATOM 715 C CA . LYS A 1 88 ? -16.560 -1.561 23.612 1.00 88.00 88 LYS A CA 1
ATOM 716 C C . LYS A 1 88 ? -16.380 -1.884 25.097 1.00 88.00 88 LYS A C 1
ATOM 718 O O . LYS A 1 88 ? -17.357 -1.881 25.834 1.00 88.00 88 LYS A O 1
ATOM 723 N N . LYS A 1 89 ? -15.140 -2.109 25.541 1.00 86.38 89 LYS A N 1
ATOM 724 C CA . LYS A 1 89 ? -14.842 -2.394 26.950 1.00 86.38 89 LYS A CA 1
ATOM 725 C C . LYS A 1 89 ? -15.151 -1.202 27.861 1.00 86.38 89 LYS A C 1
ATOM 727 O O . LYS A 1 89 ? -15.647 -1.404 28.961 1.00 86.38 89 LYS A O 1
ATOM 732 N N . ALA A 1 90 ? -14.882 0.023 27.410 1.00 84.00 90 ALA A N 1
ATOM 733 C CA . ALA A 1 90 ? -15.234 1.229 28.156 1.00 84.00 90 ALA A CA 1
ATOM 734 C C . ALA A 1 90 ? -16.759 1.387 28.296 1.00 84.00 90 ALA A C 1
ATOM 736 O O . ALA A 1 90 ? -17.237 1.711 29.378 1.00 84.00 90 ALA A O 1
ATOM 737 N N . ASN A 1 91 ? -17.516 1.088 27.237 1.00 86.88 91 ASN A N 1
ATOM 738 C CA . ASN A 1 91 ? -18.981 1.129 27.263 1.00 86.88 91 ASN A CA 1
ATOM 739 C C . ASN A 1 91 ? -19.616 -0.005 28.082 1.00 86.88 91 ASN A C 1
ATOM 741 O O . ASN A 1 91 ? -20.719 0.170 28.571 1.00 86.88 91 ASN A O 1
ATOM 745 N N . GLU A 1 92 ? -18.956 -1.157 28.228 1.00 86.81 92 GLU A N 1
ATOM 746 C CA . GLU A 1 92 ? -19.414 -2.248 29.108 1.00 86.81 92 GLU A CA 1
ATOM 747 C C . GLU A 1 92 ? -19.144 -1.967 30.600 1.00 86.81 92 GLU A C 1
ATOM 749 O O . GLU A 1 92 ? -19.727 -2.626 31.458 1.00 86.81 92 GLU A O 1
ATOM 754 N N . MET A 1 93 ? -18.240 -1.031 30.919 1.00 73.31 93 MET A N 1
ATOM 755 C CA . MET A 1 93 ? -17.886 -0.652 32.296 1.00 73.31 93 MET A CA 1
ATOM 756 C C . MET A 1 93 ? -18.694 0.537 32.847 1.00 73.31 93 MET A C 1
ATOM 758 O O . MET A 1 93 ? -18.622 0.780 34.052 1.00 73.31 93 MET A O 1
ATOM 762 N N . ASN A 1 94 ? -19.425 1.262 31.993 1.00 64.25 94 ASN A N 1
ATOM 763 C CA . ASN A 1 94 ? -20.359 2.340 32.355 1.00 64.25 94 ASN A CA 1
ATOM 764 C C . ASN A 1 94 ? -21.799 1.824 32.386 1.00 64.25 94 ASN A C 1
ATOM 766 O O . ASN A 1 94 ? -22.572 2.336 33.224 1.00 64.25 94 ASN A O 1
#

Organism: NCBI:txid1221500

Secondary structure (DSSP, 8-state):
--HHHHHHHHHHHHHHHHHHHHHHHHHHH-TTS-HHHHHHHHHHHHHHHHHHTT-HHHHHHHHHHHHHHHHHHHHHHHHHHHHHHHHHHHHHH-

Mean predicted aligned error: 6.05 Å

Sequence (94 aa):
MSSMEFVLMLYLLPLCLIAFLVCGVLQYLFPRIKLYLIILGCYVIVSLYLWYRSWIVDWTLLSFVAGSAMISIALVMLYMKVYRMAEKKANEMN

Radius of gyration: 17.64 Å; Cα contacts (8 Å, |Δi|>4): 52; chains: 1; bounding box: 48×18×54 Å

Solvent-accessible surface area (backbone atoms only — not comparable to full-atom values): 5094 Å² total; per-residue (Å²): 136,62,75,66,61,58,53,51,53,65,52,47,54,60,51,28,52,51,40,20,51,53,39,24,52,49,39,63,78,39,71,85,57,66,58,67,58,54,53,50,51,52,47,54,57,52,46,54,54,30,56,76,69,66,40,64,68,62,44,50,52,51,50,53,34,51,50,38,23,48,52,28,36,52,52,45,53,50,49,55,51,52,50,52,53,53,53,52,53,55,62,74,73,107